Protein AF-A0A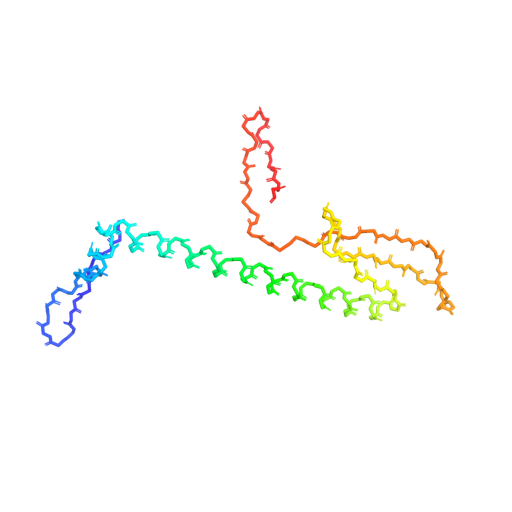450UKD0-F1 (afdb_monomer_lite)

Secondary structure (DSSP, 8-state):
----EEE-TTT--EEESS-HHHHHHHH-HHHHHHHHHHHHHHHHHHHHHHHHHHHHHHHHHHHHTT-EEEEPPTTSTT--EEEEEE-TTS-EEEEEEEE----S---EEEPTTT--EEE-

pLDDT: mean 71.82, std 12.69, range [40.16, 89.69]

Structure (mmCIF, N/CA/C/O backbone):
data_AF-A0A450UKD0-F1
#
_entry.id   AF-A0A450UKD0-F1
#
loop_
_atom_site.group_PDB
_atom_site.id
_atom_site.type_symbol
_atom_site.label_atom_id
_atom_site.label_alt_id
_atom_site.label_comp_id
_atom_site.label_asym_id
_atom_site.label_entity_id
_atom_site.label_seq_id
_atom_site.pdbx_PDB_ins_code
_atom_site.Cartn_x
_atom_site.Cartn_y
_atom_site.Cartn_z
_atom_site.occupancy
_atom_site.B_iso_or_equiv
_atom_site.auth_seq_id
_atom_site.auth_comp_id
_atom_site.auth_asym_id
_atom_site.auth_atom_id
_atom_site.pdbx_PDB_model_num
ATOM 1 N N . MET A 1 1 ? -34.046 11.803 7.432 1.00 40.16 1 MET A N 1
ATOM 2 C CA . MET A 1 1 ? -34.141 11.239 8.797 1.00 40.16 1 MET A CA 1
ATOM 3 C C . MET A 1 1 ? -34.223 9.725 8.664 1.00 40.16 1 MET A C 1
ATOM 5 O O . MET A 1 1 ? -35.070 9.262 7.914 1.00 40.16 1 MET A O 1
ATOM 9 N N . GLY A 1 2 ? -33.290 8.980 9.264 1.00 62.12 2 GLY A N 1
ATOM 10 C CA . GLY A 1 2 ? -33.238 7.512 9.175 1.00 62.12 2 GLY A CA 1
ATOM 11 C C . GLY A 1 2 ? -34.165 6.844 10.194 1.00 62.12 2 GLY A C 1
ATOM 12 O O . GLY A 1 2 ? -34.434 7.425 11.244 1.00 62.12 2 GLY A O 1
ATOM 13 N N . ARG A 1 3 ? -34.674 5.646 9.881 1.00 69.50 3 ARG A N 1
ATOM 14 C CA . ARG A 1 3 ? -35.473 4.838 10.821 1.00 69.50 3 ARG A CA 1
ATOM 15 C C . ARG A 1 3 ? -34.579 4.354 11.975 1.00 69.50 3 ARG A C 1
ATOM 17 O O . ARG A 1 3 ? -33.402 4.099 11.753 1.00 69.50 3 ARG A O 1
ATOM 24 N N . VAL A 1 4 ? -35.136 4.249 13.183 1.00 81.31 4 VAL A N 1
ATOM 25 C CA . VAL A 1 4 ? -34.398 3.936 14.434 1.00 81.31 4 VAL A CA 1
ATOM 26 C C . VAL A 1 4 ? -34.701 2.523 14.959 1.00 81.31 4 VAL A C 1
ATOM 28 O O . VAL A 1 4 ? -34.181 2.102 15.988 1.00 81.31 4 VAL A O 1
ATOM 31 N N . PHE A 1 5 ? -35.575 1.800 14.262 1.00 83.38 5 PHE A N 1
ATOM 32 C CA . PHE A 1 5 ? -36.054 0.476 14.631 1.00 83.38 5 PHE A CA 1
ATOM 33 C C . PHE A 1 5 ? -36.402 -0.325 13.373 1.00 83.38 5 PHE A C 1
ATOM 35 O O . PHE A 1 5 ? -36.690 0.252 12.315 1.00 83.38 5 PHE A O 1
ATOM 42 N N . ILE A 1 6 ? -36.414 -1.646 13.517 1.00 86.62 6 ILE A N 1
ATOM 43 C CA . ILE A 1 6 ? -36.956 -2.603 12.553 1.00 86.62 6 ILE A CA 1
ATOM 44 C C . ILE A 1 6 ? -38.137 -3.336 13.187 1.00 86.62 6 ILE A C 1
ATOM 46 O O . ILE A 1 6 ? -38.190 -3.507 14.401 1.00 86.62 6 ILE A O 1
ATOM 50 N N . THR A 1 7 ? -39.109 -3.735 12.375 1.00 85.62 7 THR A N 1
ATOM 51 C CA . THR A 1 7 ? -40.243 -4.533 12.847 1.00 85.62 7 THR A CA 1
ATOM 52 C C . THR A 1 7 ? -39.932 -6.010 12.642 1.00 85.62 7 THR A C 1
ATOM 54 O O . THR A 1 7 ? -39.512 -6.399 11.549 1.00 85.62 7 THR A O 1
ATOM 57 N N . CYS A 1 8 ? -40.114 -6.826 13.677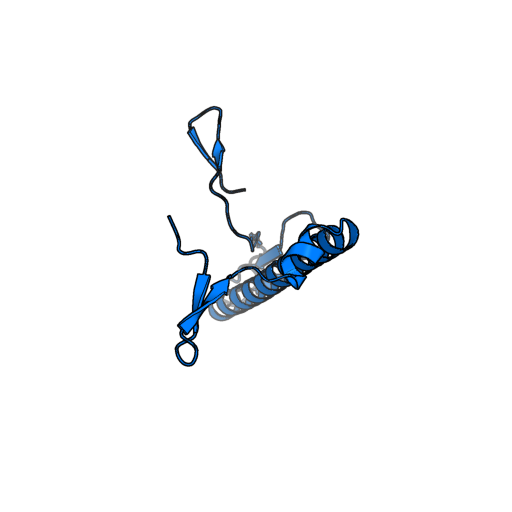 1.00 82.31 8 CYS A N 1
ATOM 58 C CA . CYS A 1 8 ? -39.986 -8.275 13.567 1.00 82.31 8 CYS A CA 1
ATOM 59 C C . CYS A 1 8 ? -41.088 -8.821 12.650 1.00 82.31 8 CYS A C 1
ATOM 61 O O . CYS A 1 8 ? -42.259 -8.536 12.867 1.00 82.31 8 CYS A O 1
ATOM 63 N N . GLN A 1 9 ? -40.735 -9.618 11.640 1.00 85.69 9 GLN A N 1
ATOM 64 C CA . GLN A 1 9 ? -41.716 -10.136 10.677 1.00 85.69 9 GLN A CA 1
ATOM 65 C C . GLN A 1 9 ? -42.615 -11.251 11.238 1.00 85.69 9 GLN A C 1
ATOM 67 O O . GLN A 1 9 ? -43.599 -11.599 10.594 1.00 85.69 9 GLN A O 1
ATOM 72 N N . GLU A 1 10 ? -42.299 -11.799 12.416 1.00 84.06 10 GLU A N 1
ATOM 73 C CA . GLU A 1 10 ? -43.082 -12.876 13.040 1.00 84.06 10 GLU A CA 1
ATOM 74 C C . GLU A 1 10 ? -44.022 -12.389 14.147 1.00 84.06 10 GLU A C 1
ATOM 76 O O . GLU A 1 10 ? -45.168 -12.825 14.211 1.00 84.06 10 GLU A O 1
ATOM 81 N N . CYS A 1 11 ? -43.559 -11.488 15.018 1.00 89.69 11 CYS A N 1
ATOM 82 C CA . CYS A 1 11 ? -44.347 -10.990 16.153 1.00 89.69 11 CYS A CA 1
ATOM 83 C C . CYS A 1 11 ? -44.797 -9.529 16.011 1.00 89.69 11 CYS A C 1
ATOM 85 O O . CYS A 1 11 ? -45.436 -9.001 16.917 1.00 89.69 11 CYS A O 1
ATOM 87 N N . ASP A 1 12 ? -44.455 -8.871 14.897 1.00 83.44 12 ASP A N 1
ATOM 88 C CA . ASP A 1 12 ? -44.773 -7.468 14.580 1.00 83.44 12 ASP A CA 1
ATOM 89 C C . ASP A 1 12 ? -44.280 -6.442 15.625 1.00 83.44 12 ASP A C 1
ATOM 91 O O . ASP A 1 12 ? -44.664 -5.269 15.649 1.00 83.44 12 ASP A O 1
ATOM 95 N N . GLU A 1 13 ? -43.374 -6.879 16.501 1.00 86.00 13 GLU A N 1
ATOM 96 C CA . GLU A 1 13 ? -42.807 -6.064 17.561 1.00 86.00 13 GLU A CA 1
ATOM 97 C C . GLU A 1 13 ? -41.700 -5.150 17.021 1.00 86.00 13 GLU A C 1
ATOM 99 O O . GLU A 1 13 ? -40.947 -5.494 16.102 1.00 86.00 13 GLU A O 1
ATOM 104 N N . LYS A 1 14 ? -41.601 -3.946 17.592 1.00 85.81 14 LYS A N 1
ATOM 105 C CA . LYS A 1 14 ? -40.588 -2.961 17.207 1.00 85.81 14 LYS A CA 1
ATOM 106 C C . LYS A 1 14 ? -39.284 -3.269 17.927 1.00 85.81 14 LYS A C 1
ATOM 108 O O . LYS A 1 14 ? -39.162 -3.014 19.121 1.00 85.81 14 LYS A O 1
ATOM 113 N N . VAL A 1 15 ? -38.298 -3.738 17.178 1.00 82.19 15 VAL A N 1
ATOM 114 C CA . VAL A 1 15 ? -36.943 -3.979 17.668 1.00 82.19 15 VAL A CA 1
ATOM 115 C C . VAL A 1 15 ? -36.112 -2.711 17.437 1.00 82.19 15 VAL A C 1
ATOM 117 O O . VAL A 1 15 ? -35.871 -2.340 16.280 1.00 82.19 15 VAL A O 1
ATOM 120 N N . PRO A 1 16 ? -35.708 -1.987 18.497 1.00 82.81 16 PRO A N 1
ATOM 121 C CA . PRO A 1 16 ? -34.847 -0.821 18.349 1.00 82.81 16 PRO A CA 1
ATOM 122 C C . PRO A 1 16 ? -33.478 -1.242 17.806 1.00 82.81 16 PRO A C 1
ATOM 124 O O . PRO A 1 16 ? -32.980 -2.318 18.119 1.00 82.81 16 PRO A O 1
ATOM 127 N N . PHE A 1 17 ? -32.851 -0.384 16.997 1.00 79.00 17 PHE A N 1
ATOM 128 C CA . PHE A 1 17 ? -31.489 -0.645 16.511 1.00 79.00 17 PHE A CA 1
ATOM 129 C C . PHE A 1 17 ? -30.417 -0.487 17.584 1.00 79.00 17 PHE A C 1
ATOM 131 O O . PHE A 1 17 ? -29.299 -0.930 17.364 1.00 79.00 17 PHE A O 1
ATOM 138 N N . ARG A 1 18 ? -30.751 0.184 18.690 1.00 75.06 18 ARG A N 1
ATOM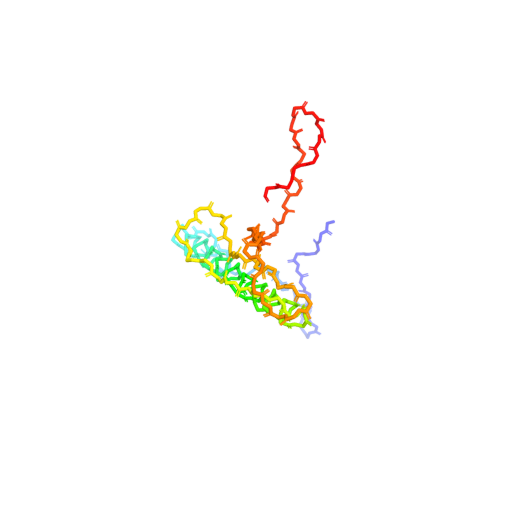 139 C CA . ARG A 1 18 ? -29.899 0.294 19.869 1.00 75.06 18 ARG A CA 1
ATOM 140 C C . ARG A 1 18 ? -30.430 -0.624 20.951 1.00 75.06 18 ARG A C 1
ATOM 142 O O . ARG A 1 18 ? -31.588 -0.468 21.340 1.00 75.06 18 ARG A O 1
ATOM 149 N N . ASP A 1 19 ? -29.600 -1.533 21.433 1.00 74.38 19 ASP A N 1
ATOM 150 C CA . ASP A 1 19 ? -29.946 -2.420 22.536 1.00 74.38 19 ASP A CA 1
ATOM 151 C C . ASP A 1 19 ? -29.448 -1.893 23.898 1.00 74.38 19 ASP A C 1
ATOM 153 O O . ASP A 1 19 ? -28.714 -0.903 24.015 1.00 74.38 19 ASP A O 1
ATOM 157 N N . PHE A 1 20 ? -29.890 -2.555 24.969 1.00 69.44 20 PHE A N 1
ATOM 158 C CA . PHE A 1 20 ? -29.524 -2.198 26.342 1.00 69.44 20 PHE A CA 1
ATOM 159 C C . PHE A 1 20 ? -28.031 -2.432 26.636 1.00 69.44 20 PHE A C 1
ATOM 161 O O . PHE A 1 20 ? -27.485 -1.843 27.572 1.00 69.44 20 PHE A O 1
ATOM 168 N N . ILE A 1 21 ? -27.365 -3.296 25.861 1.00 72.12 21 ILE A N 1
ATOM 169 C CA . ILE A 1 21 ? -25.936 -3.589 25.993 1.00 72.12 21 ILE A CA 1
ATOM 170 C C . ILE A 1 21 ? -25.143 -2.405 25.440 1.00 72.12 21 ILE A C 1
ATOM 172 O O . ILE A 1 21 ? -24.257 -1.893 26.121 1.00 72.12 21 ILE A O 1
ATOM 176 N N . GLU A 1 22 ? -25.504 -1.919 24.257 1.00 67.75 22 GLU A N 1
ATOM 177 C CA . GLU A 1 22 ? -24.931 -0.758 23.581 1.00 67.75 22 GLU A CA 1
ATOM 178 C C . GLU A 1 22 ? -25.158 0.530 24.378 1.00 67.75 22 GLU A C 1
ATOM 180 O O . GLU A 1 22 ? -24.234 1.333 24.521 1.00 67.75 22 GLU A O 1
ATOM 185 N N . GLU A 1 23 ? -26.338 0.709 24.980 1.00 70.38 23 GLU A N 1
ATOM 186 C CA . GLU A 1 23 ? -26.604 1.805 25.923 1.00 70.38 23 GLU A CA 1
ATOM 187 C C . GLU A 1 23 ? -25.679 1.764 27.141 1.00 70.38 23 GLU A C 1
ATOM 189 O O . GLU A 1 23 ? -25.128 2.788 27.558 1.00 70.38 23 GLU A O 1
ATOM 194 N N . ARG A 1 24 ? -25.470 0.572 27.703 1.00 67.06 24 ARG A N 1
ATOM 195 C CA . ARG A 1 24 ? -24.639 0.396 28.893 1.00 67.06 24 ARG A CA 1
ATOM 196 C C . ARG A 1 24 ? -23.152 0.549 28.576 1.00 67.06 24 ARG A C 1
ATOM 198 O O . ARG A 1 24 ? -22.448 1.210 29.339 1.00 67.06 24 ARG A O 1
ATOM 205 N N . LEU A 1 25 ? -22.700 0.059 27.422 1.00 64.12 25 LEU A N 1
ATOM 206 C CA . LEU A 1 25 ? -21.357 0.295 26.881 1.00 64.12 25 LEU A CA 1
ATOM 207 C C . LEU A 1 25 ? -21.099 1.776 26.588 1.00 64.12 25 LEU A C 1
ATOM 209 O O . LEU A 1 25 ? -19.987 2.261 26.794 1.00 64.12 25 LEU A O 1
ATOM 213 N N . GLU A 1 26 ? -22.112 2.519 26.139 1.00 64.81 26 GLU A N 1
ATOM 214 C CA . GLU A 1 26 ? -22.012 3.971 26.015 1.00 64.81 26 GLU A CA 1
ATOM 215 C C . GLU A 1 26 ? -21.971 4.670 27.374 1.00 64.81 26 GLU A C 1
ATOM 217 O O . GLU A 1 26 ? -21.333 5.712 27.477 1.00 64.81 26 GLU A O 1
ATOM 222 N N . SER A 1 27 ? -22.645 4.161 28.401 1.00 68.19 27 SER A N 1
ATOM 223 C CA . SER A 1 27 ? -22.661 4.792 29.727 1.00 68.19 27 SER A CA 1
ATOM 224 C C . SER A 1 27 ? -21.377 4.560 30.533 1.00 68.19 27 SER A C 1
ATOM 226 O O . SER A 1 27 ? -21.037 5.374 31.392 1.00 68.19 27 SER A O 1
ATOM 228 N N . ASP A 1 28 ? -20.641 3.485 30.234 1.00 76.19 28 ASP A N 1
ATOM 229 C CA . ASP A 1 28 ? -19.439 3.098 30.964 1.00 76.19 28 ASP A CA 1
ATOM 230 C C . ASP A 1 28 ? -18.187 3.818 30.401 1.00 76.19 28 ASP A C 1
ATOM 232 O O . ASP A 1 28 ? -17.786 3.605 29.247 1.00 76.19 28 ASP A O 1
ATOM 236 N N . PRO A 1 29 ? -17.526 4.686 31.194 1.00 72.06 29 PRO A N 1
ATOM 237 C CA . PRO A 1 29 ? -16.350 5.432 30.750 1.00 72.06 29 PRO A CA 1
ATOM 238 C C . PRO A 1 29 ? -15.143 4.532 30.439 1.00 72.06 29 PRO A C 1
ATOM 240 O O . PRO A 1 29 ? -14.300 4.908 29.617 1.00 72.06 29 PRO A O 1
ATOM 243 N N . VAL A 1 30 ? -15.053 3.349 31.052 1.00 70.94 30 VAL A N 1
ATOM 244 C CA . VAL A 1 30 ? -14.014 2.350 30.776 1.00 70.94 30 VAL A CA 1
ATOM 245 C C . VAL A 1 30 ? -14.308 1.656 29.449 1.00 70.94 30 VAL A C 1
ATOM 247 O O . VAL A 1 30 ? -13.419 1.578 28.600 1.00 70.94 30 VAL A O 1
ATOM 250 N N . ALA A 1 31 ? -15.559 1.256 29.208 1.00 70.06 31 ALA A N 1
ATOM 251 C CA . ALA A 1 31 ? -15.965 0.627 27.949 1.00 70.06 31 ALA A CA 1
ATOM 252 C C . ALA A 1 31 ? -15.782 1.566 26.740 1.00 70.06 31 ALA A C 1
ATOM 254 O O . ALA A 1 31 ? -15.249 1.153 25.708 1.00 70.06 31 ALA A O 1
ATOM 255 N N . ARG A 1 32 ? -16.094 2.865 26.880 1.00 69.69 32 ARG A N 1
ATOM 256 C CA . ARG A 1 32 ? -15.774 3.883 25.856 1.00 69.69 32 ARG A CA 1
ATOM 257 C C . ARG A 1 32 ? -14.283 3.967 25.548 1.00 69.69 32 ARG A C 1
ATOM 259 O O . ARG A 1 32 ? -13.901 4.138 24.389 1.00 69.69 32 ARG A O 1
ATOM 266 N N . LYS A 1 33 ? -13.436 3.885 26.577 1.00 76.19 33 LYS A N 1
ATOM 267 C CA . LYS A 1 33 ? -11.980 3.968 26.422 1.00 76.19 33 LYS A CA 1
ATOM 268 C C . LYS A 1 33 ? -11.434 2.733 25.707 1.00 76.19 33 LYS A C 1
ATOM 270 O O . LYS A 1 33 ? -10.622 2.898 24.802 1.00 76.19 33 LYS A O 1
ATOM 275 N N . ILE A 1 34 ? -11.935 1.545 26.048 1.00 76.31 34 ILE A N 1
ATOM 276 C CA . ILE A 1 34 ? -11.595 0.282 25.379 1.00 76.31 34 ILE A CA 1
ATOM 277 C C . ILE A 1 34 ? -12.026 0.327 23.908 1.00 76.31 34 ILE A C 1
ATOM 279 O O . ILE A 1 34 ? -11.187 0.165 23.032 1.00 76.31 34 ILE A O 1
ATOM 283 N N . LEU A 1 35 ? -13.275 0.697 23.607 1.00 75.62 35 LEU A N 1
ATOM 284 C CA . LEU A 1 35 ? -13.757 0.831 22.224 1.00 75.62 35 LEU A CA 1
ATOM 285 C C . LEU A 1 35 ? -12.965 1.859 21.405 1.00 75.62 35 LEU A C 1
ATOM 287 O O . LEU A 1 35 ? -12.727 1.674 20.211 1.00 75.62 35 LEU A O 1
ATOM 291 N N . ALA A 1 36 ? -12.573 2.978 22.018 1.00 75.12 36 ALA A N 1
ATOM 292 C CA . ALA A 1 36 ? -11.743 3.979 21.358 1.00 75.12 36 ALA A CA 1
ATOM 293 C C . ALA A 1 36 ? -10.312 3.476 21.117 1.00 75.12 36 ALA A C 1
ATOM 295 O O . ALA A 1 36 ? -9.706 3.841 20.107 1.00 75.12 36 ALA A O 1
ATOM 296 N N . MET A 1 37 ? -9.774 2.662 22.028 1.00 75.19 37 MET A N 1
ATOM 297 C CA . MET A 1 37 ? -8.482 1.999 21.869 1.00 75.19 37 MET A CA 1
ATOM 298 C C . MET A 1 37 ? -8.536 0.940 20.769 1.00 75.19 37 MET A C 1
ATOM 300 O O . MET A 1 37 ? -7.704 1.008 19.871 1.00 75.19 37 MET A O 1
ATOM 304 N N . ASP A 1 38 ? -9.546 0.072 20.752 1.00 70.75 38 ASP A N 1
ATOM 305 C CA . ASP A 1 38 ? -9.731 -0.941 19.707 1.00 70.75 38 ASP A CA 1
ATOM 306 C C . ASP A 1 38 ? -9.894 -0.294 18.336 1.00 70.75 38 ASP A C 1
ATOM 308 O O . ASP A 1 38 ? -9.159 -0.616 17.411 1.00 70.75 38 ASP A O 1
ATOM 312 N N . LYS A 1 39 ? -10.746 0.731 18.205 1.00 69.75 39 LYS A N 1
ATOM 313 C CA . LYS A 1 39 ? -10.885 1.476 16.940 1.00 69.75 39 LYS A CA 1
ATOM 314 C C . LYS A 1 39 ? -9.574 2.111 16.478 1.00 69.75 39 LYS A C 1
ATOM 316 O O . LYS A 1 39 ? -9.350 2.231 15.275 1.00 69.75 39 LYS A O 1
ATOM 321 N N . LYS A 1 40 ? -8.720 2.569 17.399 1.00 69.75 40 LYS A N 1
ATOM 322 C CA . LYS A 1 40 ? -7.386 3.087 17.056 1.00 69.75 40 LYS A CA 1
ATOM 323 C C . LYS A 1 40 ? -6.435 1.962 16.652 1.00 69.75 40 LYS A C 1
ATOM 325 O O . LYS A 1 40 ? -5.715 2.140 15.677 1.00 69.75 40 LYS A O 1
ATOM 330 N N . ALA A 1 41 ? -6.453 0.839 17.366 1.00 62.56 41 ALA A N 1
ATOM 331 C CA . ALA A 1 41 ? -5.633 -0.330 17.079 1.00 62.56 41 ALA A CA 1
ATOM 332 C C . ALA A 1 41 ? -5.989 -0.935 15.715 1.00 62.56 41 ALA A C 1
ATOM 334 O O . ALA A 1 41 ? -5.102 -1.090 14.885 1.00 62.56 41 ALA A O 1
ATOM 335 N N . THR A 1 42 ? -7.276 -1.154 15.425 1.00 65.25 42 THR A N 1
ATOM 336 C CA . THR A 1 42 ? -7.754 -1.617 14.113 1.00 65.25 42 THR A CA 1
ATOM 337 C C . THR A 1 42 ? -7.327 -0.666 12.995 1.00 65.25 42 THR A C 1
ATOM 339 O O . THR A 1 42 ? -6.742 -1.109 12.019 1.00 65.25 42 THR A O 1
ATOM 342 N N . ARG A 1 43 ? -7.493 0.656 13.162 1.00 60.00 43 ARG A N 1
ATOM 343 C CA . ARG A 1 43 ? -7.043 1.641 12.156 1.00 60.00 43 ARG A CA 1
ATOM 344 C C . ARG A 1 43 ? -5.529 1.639 11.932 1.00 60.00 43 ARG A C 1
ATOM 346 O O . ARG A 1 43 ? -5.082 1.871 10.815 1.00 60.00 43 ARG A O 1
ATOM 353 N N . ALA A 1 44 ? -4.739 1.445 12.987 1.00 59.88 44 ALA A N 1
ATOM 354 C CA . ALA A 1 44 ? -3.285 1.370 12.874 1.00 59.88 44 ALA A CA 1
ATOM 355 C C . ALA A 1 44 ? -2.847 0.083 12.159 1.00 59.88 44 ALA A C 1
ATOM 357 O O . ALA A 1 44 ? -1.971 0.140 11.298 1.00 59.88 44 ALA A O 1
ATOM 358 N N . LEU A 1 45 ? -3.499 -1.043 12.467 1.00 60.84 45 LEU A N 1
ATOM 359 C CA . LEU A 1 45 ? -3.294 -2.318 11.780 1.00 60.84 45 LEU A CA 1
ATOM 360 C C . LEU A 1 45 ? -3.683 -2.224 10.295 1.00 60.84 45 LEU A C 1
ATOM 362 O O . LEU A 1 45 ? -2.919 -2.683 9.449 1.00 60.84 45 LEU A O 1
ATOM 366 N N . ASP A 1 46 ? -4.796 -1.559 9.969 1.00 68.06 46 ASP A N 1
ATOM 367 C CA . ASP A 1 46 ? -5.235 -1.335 8.585 1.00 68.06 46 ASP A CA 1
ATOM 368 C C . ASP A 1 46 ? -4.228 -0.488 7.795 1.00 68.06 46 ASP A C 1
ATOM 370 O O . ASP A 1 46 ? -3.856 -0.843 6.678 1.00 68.06 46 ASP A O 1
ATOM 374 N N . ASN A 1 47 ? -3.734 0.613 8.371 1.00 67.06 47 ASN A N 1
ATOM 375 C CA . ASN A 1 47 ? -2.740 1.459 7.703 1.00 67.06 47 ASN A CA 1
ATOM 376 C C . ASN A 1 47 ? -1.419 0.712 7.478 1.00 67.06 47 ASN A C 1
ATOM 378 O O . ASN A 1 47 ? -0.844 0.799 6.394 1.00 67.06 47 ASN A O 1
ATOM 382 N N . GLN A 1 48 ? -0.959 -0.059 8.467 1.00 69.00 48 GLN A N 1
ATOM 383 C CA . GLN A 1 48 ? 0.244 -0.878 8.328 1.00 69.00 48 GLN A CA 1
ATOM 384 C C . GLN A 1 48 ? 0.076 -1.946 7.233 1.00 69.00 48 GLN A C 1
ATOM 386 O O . GLN A 1 48 ? 0.996 -2.166 6.444 1.00 69.00 48 GLN A O 1
ATOM 391 N N . ALA A 1 49 ? -1.091 -2.592 7.156 1.00 72.44 49 ALA A N 1
ATOM 392 C CA . ALA A 1 49 ? -1.393 -3.564 6.108 1.00 72.44 49 ALA A CA 1
ATOM 393 C C . ALA A 1 49 ? -1.424 -2.910 4.715 1.00 72.44 49 ALA A C 1
ATOM 395 O O . ALA A 1 49 ? -0.859 -3.448 3.764 1.00 72.44 49 ALA A O 1
ATOM 396 N N . LEU A 1 50 ? -2.021 -1.720 4.590 1.00 75.38 50 LEU A N 1
ATOM 397 C CA . LEU A 1 50 ? -2.042 -0.956 3.340 1.00 75.38 50 LEU A CA 1
ATOM 398 C C . LEU A 1 50 ? -0.641 -0.506 2.906 1.00 75.38 50 LEU A C 1
ATOM 400 O O . LEU A 1 50 ? -0.319 -0.593 1.724 1.00 75.38 50 LEU A O 1
ATOM 404 N N . GLU A 1 51 ? 0.206 -0.063 3.838 1.00 75.56 51 GLU A N 1
ATOM 405 C CA . GLU A 1 51 ? 1.615 0.248 3.554 1.00 75.56 51 GLU A CA 1
ATOM 406 C C . GLU A 1 51 ? 2.347 -0.980 3.008 1.00 75.56 51 GLU A C 1
ATOM 408 O O . GLU A 1 51 ? 3.051 -0.884 2.004 1.00 75.56 51 GLU A O 1
ATOM 413 N N . GLN A 1 52 ? 2.132 -2.151 3.613 1.00 76.38 52 GLN A N 1
ATOM 414 C CA . GLN A 1 52 ? 2.746 -3.399 3.166 1.00 76.38 52 GLN A CA 1
ATOM 415 C C . GLN A 1 52 ? 2.300 -3.806 1.755 1.00 76.38 52 GLN A C 1
ATOM 417 O O . GLN A 1 52 ? 3.131 -4.205 0.939 1.00 76.38 52 GLN A O 1
ATOM 422 N N . ILE A 1 53 ? 1.012 -3.656 1.437 1.00 82.56 53 ILE A N 1
ATOM 423 C CA . ILE A 1 53 ? 0.487 -3.908 0.087 1.00 82.56 53 ILE A CA 1
ATOM 424 C C . ILE A 1 53 ? 1.110 -2.937 -0.925 1.00 82.56 53 ILE A C 1
ATOM 426 O O . ILE A 1 53 ? 1.544 -3.357 -1.998 1.00 82.56 53 ILE A O 1
ATOM 430 N N . LEU A 1 54 ? 1.204 -1.649 -0.585 1.00 80.00 54 LEU A N 1
ATOM 431 C CA . LEU A 1 54 ? 1.794 -0.631 -1.458 1.00 80.00 54 LEU A CA 1
ATOM 432 C C . LEU A 1 54 ? 3.281 -0.888 -1.729 1.00 80.00 54 LEU A C 1
ATOM 434 O O . LEU A 1 54 ? 3.719 -0.739 -2.870 1.00 80.00 54 LEU A O 1
ATOM 438 N N . MET A 1 55 ? 4.046 -1.310 -0.719 1.00 81.69 55 MET A N 1
ATOM 439 C CA . MET A 1 55 ? 5.446 -1.707 -0.904 1.00 81.69 55 MET A CA 1
ATOM 440 C C . MET A 1 55 ? 5.563 -2.890 -1.871 1.00 81.69 55 MET A C 1
ATOM 442 O O . MET A 1 55 ? 6.353 -2.832 -2.813 1.00 81.69 55 MET A O 1
ATOM 446 N N . GLY A 1 56 ? 4.718 -3.915 -1.714 1.00 83.06 56 GLY A N 1
ATOM 447 C CA . GLY A 1 56 ? 4.683 -5.058 -2.631 1.00 83.06 56 GLY A CA 1
ATOM 448 C C . GLY A 1 56 ? 4.346 -4.662 -4.074 1.00 83.06 56 GLY A C 1
ATOM 449 O O . GLY A 1 56 ? 4.993 -5.121 -5.014 1.00 83.06 56 GLY A O 1
ATOM 450 N N . HIS A 1 57 ? 3.392 -3.749 -4.267 1.00 86.38 57 HIS A N 1
ATOM 451 C CA . HIS A 1 57 ? 3.064 -3.217 -5.594 1.00 86.38 57 HIS A CA 1
ATOM 452 C C . HIS A 1 57 ? 4.235 -2.453 -6.224 1.00 86.38 57 HIS A C 1
ATOM 454 O O . HIS A 1 57 ? 4.514 -2.618 -7.412 1.00 86.38 57 HIS A O 1
ATOM 460 N N . MET A 1 58 ? 4.945 -1.637 -5.442 1.00 83.69 58 MET A N 1
ATOM 461 C CA . MET A 1 58 ? 6.128 -0.920 -5.924 1.00 83.69 58 MET A CA 1
ATOM 462 C C . MET A 1 58 ? 7.241 -1.878 -6.344 1.00 83.69 58 MET A C 1
ATOM 464 O O . MET A 1 58 ? 7.846 -1.677 -7.399 1.00 83.69 58 MET A O 1
ATOM 468 N N . GLN A 1 59 ? 7.488 -2.932 -5.563 1.00 86.62 59 GLN A N 1
ATOM 469 C CA . GLN A 1 59 ? 8.444 -3.979 -5.925 1.00 86.62 59 GLN A CA 1
ATOM 470 C C . GLN A 1 59 ? 8.072 -4.663 -7.243 1.00 86.62 59 GLN A C 1
ATOM 472 O O . GLN A 1 59 ? 8.936 -4.835 -8.099 1.00 86.62 59 GLN A O 1
ATOM 477 N N . ALA A 1 60 ? 6.795 -5.007 -7.436 1.00 87.69 60 ALA A N 1
ATOM 478 C CA . ALA A 1 60 ? 6.329 -5.630 -8.672 1.00 87.69 60 ALA A CA 1
ATOM 479 C C . ALA A 1 60 ? 6.566 -4.719 -9.889 1.00 87.69 60 ALA A C 1
ATOM 481 O O . ALA A 1 60 ? 7.234 -5.125 -10.836 1.00 87.69 60 ALA A O 1
ATOM 482 N N . ILE A 1 61 ? 6.119 -3.459 -9.824 1.00 87.75 61 ILE A N 1
ATOM 483 C CA . ILE A 1 61 ? 6.264 -2.489 -10.924 1.00 87.75 61 ILE A CA 1
ATOM 484 C C . ILE A 1 61 ? 7.739 -2.226 -11.248 1.00 87.75 61 ILE A C 1
ATOM 486 O O . ILE A 1 61 ? 8.136 -2.173 -12.412 1.00 87.75 61 ILE A O 1
ATOM 490 N N . THR A 1 62 ? 8.573 -2.042 -10.225 1.00 86.38 62 THR A N 1
ATOM 491 C CA . THR A 1 62 ? 10.007 -1.790 -10.432 1.00 86.38 62 THR A CA 1
ATOM 492 C C . THR A 1 62 ? 10.729 -3.017 -10.974 1.00 86.38 62 THR A C 1
ATOM 494 O O . THR A 1 62 ? 11.576 -2.859 -11.852 1.00 86.38 62 THR A O 1
ATOM 497 N N . GLY A 1 63 ? 10.355 -4.219 -10.529 1.00 85.88 63 GLY A N 1
ATOM 498 C CA . GLY A 1 63 ? 10.834 -5.483 -11.079 1.00 85.88 63 GLY A CA 1
ATOM 499 C C . GLY A 1 63 ? 10.462 -5.661 -12.552 1.00 85.88 63 GLY A C 1
ATOM 500 O O . GLY A 1 63 ? 11.337 -5.962 -13.362 1.00 85.88 63 GLY A O 1
ATOM 501 N N . GLU A 1 64 ? 9.206 -5.394 -12.919 1.00 86.44 64 GLU A N 1
ATOM 502 C CA . GLU A 1 64 ? 8.733 -5.409 -14.313 1.00 86.44 64 GLU A CA 1
ATOM 503 C C . GLU A 1 64 ? 9.487 -4.399 -15.187 1.00 86.44 64 GLU A C 1
ATOM 505 O O . GLU A 1 64 ? 9.871 -4.706 -16.314 1.00 86.44 64 GLU A O 1
ATOM 510 N N . ALA A 1 65 ? 9.771 -3.209 -14.653 1.00 85.62 65 ALA A N 1
ATOM 511 C CA . ALA A 1 65 ? 10.549 -2.180 -15.336 1.00 85.62 65 ALA A CA 1
ATOM 512 C C . ALA A 1 65 ? 12.068 -2.465 -15.362 1.00 85.62 65 ALA A C 1
ATOM 514 O O . ALA A 1 65 ? 12.837 -1.641 -15.865 1.00 85.62 65 ALA A O 1
ATOM 515 N N . GLY A 1 66 ? 12.523 -3.584 -14.787 1.00 84.12 66 GLY A N 1
ATOM 516 C CA . GLY A 1 66 ? 13.936 -3.952 -14.679 1.00 84.12 66 GLY A CA 1
ATOM 517 C C . GLY A 1 66 ? 14.743 -3.089 -13.702 1.00 84.12 66 GLY A C 1
ATOM 518 O O . GLY A 1 66 ? 15.962 -3.229 -13.621 1.00 84.12 66 GLY A O 1
ATOM 519 N N . GLN A 1 67 ? 14.102 -2.210 -12.938 1.00 86.56 67 GLN A N 1
ATOM 520 C CA . GLN A 1 67 ? 14.739 -1.283 -12.002 1.00 86.56 67 GLN A CA 1
ATOM 521 C C . GLN A 1 67 ? 15.010 -1.955 -10.647 1.00 86.56 67 GLN A C 1
ATOM 523 O O . GLN A 1 67 ? 14.621 -3.099 -10.415 1.00 86.56 67 GLN A O 1
ATOM 528 N N . ILE A 1 68 ? 15.736 -1.283 -9.751 1.00 84.19 68 ILE A N 1
ATOM 529 C CA . ILE A 1 68 ? 15.998 -1.799 -8.399 1.00 84.19 68 ILE A CA 1
ATOM 530 C C . ILE A 1 68 ? 15.196 -0.970 -7.411 1.00 84.19 68 ILE A C 1
ATOM 532 O O . ILE A 1 68 ? 15.423 0.229 -7.296 1.00 84.19 68 ILE A O 1
ATOM 536 N N . PHE A 1 69 ? 14.307 -1.606 -6.657 1.00 84.94 69 PHE A N 1
ATOM 537 C CA . PHE A 1 69 ? 13.703 -0.992 -5.482 1.00 84.94 69 PHE A CA 1
ATOM 538 C C . PHE A 1 69 ? 14.406 -1.480 -4.219 1.00 84.94 69 PHE A C 1
ATOM 540 O O . PHE A 1 69 ? 14.619 -2.680 -4.044 1.00 84.94 69 PHE A O 1
ATOM 547 N N . ARG A 1 70 ? 14.790 -0.546 -3.350 1.00 83.31 70 ARG A N 1
ATOM 548 C CA . ARG A 1 70 ? 15.370 -0.823 -2.036 1.00 83.31 70 ARG A CA 1
ATOM 549 C C . ARG A 1 70 ? 14.469 -0.211 -0.978 1.00 83.31 70 ARG A C 1
ATOM 551 O O . ARG A 1 70 ? 14.286 1.004 -0.945 1.00 83.31 70 ARG A O 1
ATOM 558 N N . GLU A 1 71 ? 13.923 -1.053 -0.115 1.00 75.19 71 GLU A N 1
ATOM 559 C CA . GLU A 1 71 ? 13.195 -0.587 1.061 1.00 75.19 71 GLU A CA 1
ATOM 560 C C . GLU A 1 71 ? 14.169 0.095 2.021 1.00 75.19 71 GLU A C 1
ATOM 562 O O . GLU A 1 71 ? 15.235 -0.447 2.327 1.00 75.19 71 GLU A O 1
ATOM 567 N N . LEU A 1 72 ? 13.814 1.294 2.480 1.00 71.69 72 LEU A N 1
ATOM 568 C CA . LEU A 1 72 ? 14.554 1.972 3.538 1.00 71.69 72 LEU A CA 1
ATOM 569 C C . LEU A 1 72 ? 13.939 1.617 4.892 1.00 71.69 72 LEU A C 1
ATOM 571 O O . LEU A 1 72 ? 12.733 1.407 5.025 1.00 71.69 72 LEU A O 1
ATOM 575 N N . THR A 1 73 ? 14.779 1.520 5.920 1.00 56.81 73 THR A N 1
ATOM 576 C CA . THR A 1 73 ? 14.323 1.212 7.276 1.00 56.81 73 THR A CA 1
ATOM 577 C C . THR A 1 73 ? 13.388 2.301 7.798 1.00 56.81 73 THR A C 1
ATOM 579 O O . THR A 1 73 ? 13.723 3.481 7.740 1.00 56.81 73 THR A O 1
ATOM 582 N N . LYS A 1 74 ? 12.266 1.886 8.405 1.00 55.94 74 LYS A N 1
ATOM 583 C CA . LYS A 1 74 ? 11.156 2.704 8.953 1.00 55.94 74 LYS A CA 1
ATOM 584 C C . LYS A 1 74 ? 11.524 3.817 9.962 1.00 55.94 74 LYS A C 1
ATOM 586 O O . LYS 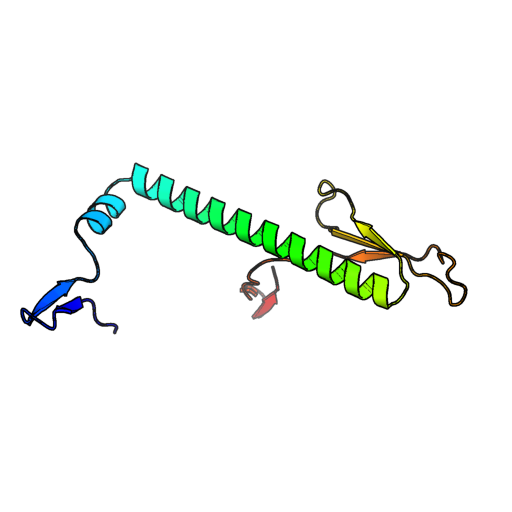A 1 74 ? 10.629 4.445 10.520 1.00 55.94 74 LYS A O 1
ATOM 591 N N . PHE A 1 75 ? 12.805 4.035 10.254 1.00 49.00 75 PHE A N 1
ATOM 592 C CA . PHE A 1 75 ? 13.289 5.017 11.228 1.00 49.00 75 PHE A CA 1
ATOM 593 C C . PHE A 1 75 ? 13.553 6.409 10.632 1.00 49.00 75 PHE A C 1
ATOM 595 O O . PHE A 1 75 ? 13.589 7.380 11.388 1.00 49.00 75 PHE A O 1
ATOM 602 N N . ASP A 1 76 ? 13.675 6.536 9.307 1.00 46.72 76 ASP A N 1
ATOM 603 C CA . ASP A 1 76 ? 13.801 7.837 8.650 1.00 46.72 76 ASP A CA 1
ATOM 604 C C . ASP A 1 76 ? 12.412 8.426 8.394 1.00 46.72 76 ASP A C 1
ATOM 606 O O . ASP A 1 76 ? 11.589 7.847 7.687 1.00 46.72 76 ASP A O 1
ATOM 610 N N . TYR A 1 77 ? 12.125 9.578 9.007 1.00 48.09 77 TYR A N 1
ATOM 611 C CA . TYR A 1 77 ? 10.817 10.237 8.994 1.00 48.09 77 TYR A CA 1
ATOM 612 C C . TYR A 1 77 ? 10.335 10.573 7.562 1.00 48.09 77 TYR A C 1
ATOM 614 O O . TYR A 1 77 ? 10.482 11.689 7.054 1.00 48.09 77 TYR A O 1
ATOM 622 N N . GLY A 1 78 ? 9.678 9.596 6.933 1.00 55.62 78 GLY A N 1
ATOM 623 C CA . GLY A 1 78 ? 8.892 9.714 5.711 1.00 55.62 78 GLY A CA 1
ATOM 624 C C . GLY A 1 78 ? 9.624 9.414 4.398 1.00 55.62 78 GLY A C 1
ATOM 625 O O . GLY A 1 78 ? 9.377 10.093 3.406 1.00 55.62 78 GLY A O 1
ATOM 626 N N . ILE A 1 79 ? 10.514 8.436 4.324 1.00 59.00 79 ILE A N 1
ATOM 627 C CA . ILE A 1 79 ? 10.874 7.857 3.020 1.00 59.00 79 ILE A CA 1
ATOM 628 C C . ILE A 1 79 ? 10.675 6.352 3.130 1.00 59.00 79 ILE A C 1
ATOM 630 O O . ILE A 1 79 ? 11.292 5.715 3.973 1.00 59.00 79 ILE A O 1
ATOM 634 N N . ASP A 1 80 ? 9.795 5.809 2.293 1.00 68.25 80 ASP A N 1
ATOM 635 C CA . ASP A 1 80 ? 9.373 4.407 2.360 1.00 68.25 80 ASP A CA 1
ATOM 636 C C . ASP A 1 80 ? 10.252 3.506 1.476 1.00 68.25 80 ASP A C 1
ATOM 638 O O . ASP A 1 80 ? 10.362 2.306 1.711 1.00 68.25 80 ASP A O 1
ATOM 642 N N . GLY A 1 81 ? 10.949 4.074 0.485 1.00 76.44 81 GLY A N 1
ATOM 643 C CA . GLY A 1 81 ? 11.960 3.348 -0.284 1.00 76.44 81 GLY A CA 1
ATOM 644 C C . GLY A 1 81 ? 12.687 4.185 -1.333 1.00 76.44 81 GLY A C 1
ATOM 645 O O . GLY A 1 81 ? 12.349 5.342 -1.591 1.00 76.44 81 GLY A O 1
ATOM 646 N N . GLU A 1 82 ? 13.696 3.580 -1.951 1.00 82.50 82 GLU A N 1
ATOM 647 C CA . GLU A 1 82 ? 14.491 4.138 -3.046 1.00 82.50 82 GLU A CA 1
ATOM 648 C C . GLU A 1 82 ? 14.316 3.303 -4.313 1.00 82.50 82 GLU A C 1
ATOM 650 O O . GLU A 1 82 ? 14.463 2.084 -4.283 1.00 82.50 82 GLU A O 1
ATOM 655 N N . VAL A 1 83 ? 14.070 3.960 -5.445 1.00 83.62 83 VAL A N 1
ATOM 656 C CA . VAL A 1 83 ? 14.176 3.338 -6.770 1.00 83.62 83 VAL A CA 1
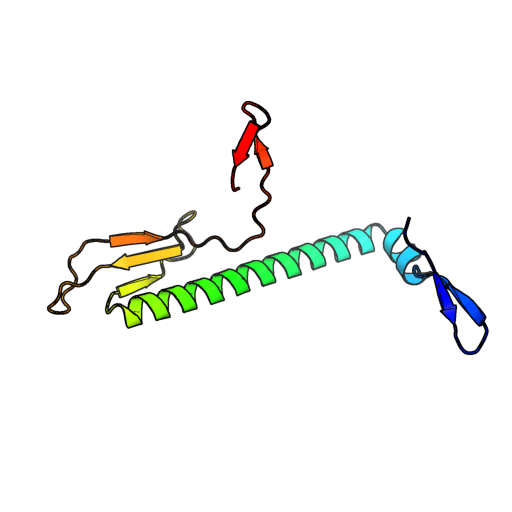ATOM 657 C C . VAL A 1 83 ? 15.502 3.760 -7.387 1.00 83.62 83 VAL A C 1
ATOM 659 O O . VAL A 1 83 ? 15.716 4.943 -7.646 1.00 83.62 83 VAL A O 1
ATOM 662 N N . GLU A 1 84 ? 16.390 2.804 -7.621 1.00 85.56 84 GLU A N 1
ATOM 663 C CA . GLU A 1 84 ? 17.638 2.981 -8.353 1.00 85.56 84 GLU A CA 1
ATOM 664 C C . GLU A 1 84 ? 17.447 2.561 -9.810 1.00 85.56 84 GLU A C 1
ATOM 666 O O . GLU A 1 84 ? 17.036 1.433 -10.108 1.00 85.56 84 GLU A O 1
ATOM 671 N N . PHE A 1 85 ? 17.759 3.485 -10.720 1.00 85.38 85 PHE A N 1
ATOM 672 C CA . PHE A 1 85 ? 17.613 3.224 -12.142 1.00 85.38 85 PHE A CA 1
ATOM 673 C C . PHE A 1 85 ? 18.755 2.370 -12.676 1.00 85.38 85 PHE A C 1
ATOM 675 O O . PHE A 1 85 ? 19.923 2.650 -12.394 1.00 85.38 85 PHE A O 1
ATOM 682 N N . LYS A 1 86 ? 18.427 1.393 -13.511 1.00 85.31 86 LYS A N 1
ATOM 683 C CA . LYS A 1 86 ? 19.360 0.674 -14.366 1.00 85.31 86 LYS A CA 1
ATOM 684 C C . LYS A 1 86 ? 19.406 1.291 -15.762 1.00 85.31 86 LYS A C 1
ATOM 686 O O . LYS A 1 86 ? 18.410 1.829 -16.244 1.00 85.31 86 LYS A O 1
ATOM 691 N N . ASP A 1 87 ? 20.565 1.210 -16.398 1.00 80.81 87 ASP A N 1
ATOM 692 C CA . ASP A 1 87 ? 20.715 1.485 -17.825 1.00 80.81 87 ASP A CA 1
ATOM 693 C C . ASP A 1 87 ? 20.191 0.318 -18.689 1.00 80.81 87 ASP A C 1
ATOM 695 O O . ASP A 1 87 ? 19.783 -0.731 -18.182 1.00 80.81 87 ASP A O 1
ATOM 699 N N . ASN A 1 88 ? 20.205 0.497 -20.014 1.00 80.19 88 ASN A N 1
ATOM 700 C CA . ASN A 1 88 ? 19.752 -0.516 -20.979 1.00 80.19 88 ASN A CA 1
ATOM 701 C C . ASN A 1 88 ? 20.592 -1.808 -20.952 1.00 80.19 88 ASN A C 1
ATOM 703 O O . ASN A 1 88 ? 20.202 -2.810 -21.544 1.00 80.19 88 ASN A O 1
ATOM 707 N N . GLU A 1 89 ? 21.742 -1.786 -20.279 1.00 80.25 89 GLU A N 1
ATOM 708 C CA . GLU A 1 89 ? 22.663 -2.911 -20.121 1.00 80.25 89 GLU A CA 1
ATOM 709 C C . GLU A 1 89 ? 22.468 -3.600 -18.757 1.00 80.25 89 GLU A C 1
ATOM 711 O O . GLU A 1 89 ? 23.201 -4.526 -18.410 1.00 80.25 89 GLU A O 1
ATOM 716 N N . GLY A 1 90 ? 21.469 -3.166 -17.977 1.00 74.75 90 GLY A N 1
ATOM 717 C CA . GLY A 1 90 ? 21.146 -3.717 -16.668 1.00 74.75 90 GLY A CA 1
ATOM 718 C C . GLY A 1 90 ? 22.130 -3.310 -15.571 1.00 74.75 90 GLY A C 1
ATOM 719 O O . GLY A 1 90 ? 22.142 -3.932 -14.505 1.00 74.75 90 GLY A O 1
ATOM 720 N N . ARG A 1 91 ? 22.953 -2.279 -15.785 1.00 83.50 91 ARG A N 1
ATOM 721 C CA . ARG A 1 91 ? 23.869 -1.764 -14.765 1.00 83.50 91 ARG A CA 1
ATOM 722 C C . ARG A 1 91 ? 23.194 -0.650 -13.968 1.00 83.50 91 ARG A C 1
ATOM 724 O O . ARG A 1 91 ? 22.505 0.188 -14.547 1.00 83.50 91 ARG A O 1
ATOM 731 N N . PRO A 1 92 ? 23.381 -0.608 -12.641 1.00 81.75 92 PRO A N 1
ATOM 732 C CA . PRO A 1 92 ? 22.873 0.484 -11.824 1.00 81.75 92 PRO A CA 1
ATOM 733 C C . PRO A 1 92 ? 23.521 1.808 -12.251 1.00 81.75 92 PRO A C 1
ATOM 735 O O . PRO A 1 92 ? 24.739 1.959 -12.227 1.00 81.75 92 PRO A O 1
ATOM 738 N N . SER A 1 93 ? 22.694 2.782 -12.622 1.00 78.94 93 SER A N 1
ATOM 739 C CA . SER A 1 93 ? 23.121 4.115 -13.070 1.00 78.94 93 SER A CA 1
ATOM 740 C C . SER A 1 93 ? 23.565 5.035 -11.923 1.00 78.94 93 SER A C 1
ATOM 742 O O . SER A 1 93 ? 24.003 6.159 -12.167 1.00 78.94 93 SER A O 1
ATOM 744 N N . GLY A 1 94 ? 23.382 4.610 -10.666 1.00 77.75 94 GLY A N 1
ATOM 745 C CA . GLY A 1 94 ? 23.623 5.422 -9.469 1.00 77.75 94 GLY A CA 1
ATOM 746 C C . GLY A 1 94 ? 22.611 6.557 -9.255 1.00 77.75 94 GLY A C 1
ATOM 747 O O . GLY A 1 94 ? 22.678 7.252 -8.242 1.00 77.75 94 GLY A O 1
ATOM 748 N N . ARG A 1 95 ? 21.653 6.753 -10.172 1.00 81.31 95 ARG A N 1
ATOM 749 C CA . ARG A 1 95 ? 20.556 7.716 -10.018 1.00 81.31 95 ARG A CA 1
ATOM 750 C C . ARG A 1 95 ? 19.421 7.081 -9.231 1.00 81.31 95 ARG A C 1
ATOM 752 O O . ARG A 1 95 ? 18.906 6.033 -9.620 1.00 81.31 95 ARG A O 1
ATOM 759 N N . LYS A 1 96 ? 19.016 7.748 -8.151 1.00 84.38 96 LYS A N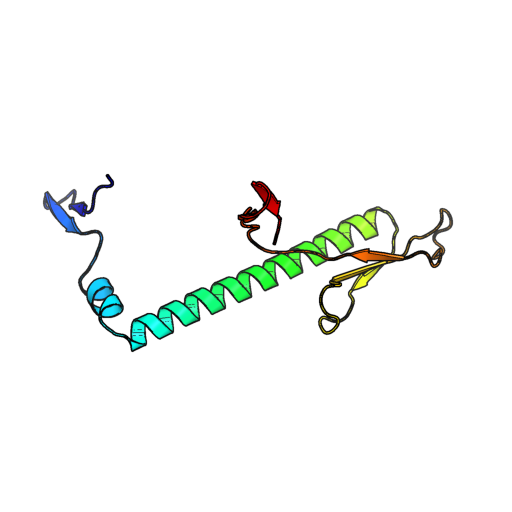 1
ATOM 760 C CA . LYS A 1 96 ? 17.985 7.265 -7.236 1.00 84.38 96 LYS A CA 1
ATOM 761 C C . LYS A 1 96 ? 16.842 8.257 -7.099 1.00 84.38 96 LYS A C 1
ATOM 763 O O . LYS A 1 96 ? 17.067 9.465 -7.084 1.00 84.38 96 LYS A O 1
ATOM 768 N N . ILE A 1 97 ? 15.629 7.738 -6.958 1.00 82.50 97 ILE A N 1
ATOM 769 C CA . ILE A 1 97 ? 14.456 8.506 -6.538 1.00 82.50 97 ILE A CA 1
ATOM 770 C C . ILE A 1 97 ? 13.999 7.977 -5.188 1.00 82.50 97 ILE A C 1
ATOM 772 O O . ILE A 1 97 ? 13.783 6.778 -5.027 1.00 82.50 97 ILE A O 1
ATOM 776 N N . HIS A 1 98 ? 13.815 8.888 -4.238 1.00 78.81 98 HIS A N 1
ATOM 777 C CA . HIS A 1 98 ? 13.206 8.585 -2.950 1.00 78.81 98 HIS A CA 1
ATOM 778 C C . HIS A 1 98 ? 11.686 8.655 -3.078 1.00 78.81 98 HIS A C 1
ATOM 780 O O . HIS A 1 98 ? 11.140 9.658 -3.545 1.00 78.81 98 HIS A O 1
ATOM 786 N N . VAL A 1 99 ? 11.002 7.597 -2.655 1.00 74.88 99 VAL A N 1
ATOM 787 C CA . VAL A 1 99 ? 9.547 7.486 -2.730 1.00 74.88 99 VAL A CA 1
ATOM 788 C C . VAL A 1 99 ? 8.966 7.495 -1.323 1.00 74.88 99 VAL A C 1
ATOM 790 O O . VAL A 1 99 ? 9.425 6.777 -0.436 1.00 74.88 99 VAL A O 1
ATOM 793 N N . ARG A 1 100 ? 7.930 8.318 -1.134 1.00 75.50 100 ARG A N 1
ATOM 794 C CA . ARG A 1 100 ? 7.062 8.285 0.044 1.00 75.50 100 ARG A CA 1
ATOM 795 C C . ARG A 1 100 ? 5.720 7.684 -0.360 1.00 75.50 100 ARG A C 1
ATOM 797 O O . ARG A 1 100 ? 4.977 8.294 -1.130 1.00 75.50 100 ARG A O 1
ATOM 804 N N . LEU A 1 101 ? 5.422 6.502 0.153 1.00 71.19 101 LEU A N 1
ATOM 805 C CA . LEU A 1 101 ? 4.149 5.817 0.032 1.00 71.19 101 LEU A CA 1
ATOM 806 C C . LEU A 1 101 ? 3.250 6.291 1.169 1.00 71.19 101 LEU A C 1
ATOM 808 O O . LEU A 1 101 ? 3.536 6.111 2.344 1.00 71.19 101 LEU A O 1
ATOM 812 N N . LYS A 1 102 ? 2.136 6.927 0.820 1.00 69.81 102 LYS A N 1
ATOM 813 C CA . LYS A 1 102 ? 1.125 7.296 1.808 1.00 69.81 102 LYS A CA 1
ATOM 814 C C . LYS A 1 102 ? -0.019 6.299 1.748 1.00 69.81 102 LYS A C 1
ATOM 816 O O . LYS A 1 102 ? -0.730 6.241 0.748 1.00 69.81 102 LYS A O 1
ATOM 821 N N . SER A 1 103 ? -0.215 5.575 2.842 1.00 61.78 103 SER A N 1
ATOM 822 C CA . SER A 1 103 ? -1.405 4.773 3.093 1.00 61.78 103 SER A CA 1
ATOM 823 C C . SER A 1 103 ? -2.263 5.520 4.126 1.00 61.78 103 SER A C 1
ATOM 825 O O . SER A 1 103 ? -1.838 5.820 5.241 1.00 61.78 103 SER A O 1
ATOM 827 N N . GLY A 1 104 ? -3.447 5.968 3.712 1.00 55.47 104 GLY A N 1
ATOM 828 C CA . GLY A 1 104 ? -4.351 6.699 4.593 1.00 55.47 104 GLY A CA 1
ATOM 829 C C . GLY A 1 104 ? -5.478 7.412 3.855 1.00 55.47 104 GLY A C 1
ATOM 830 O O . GLY A 1 104 ? -5.334 7.844 2.712 1.00 55.47 104 GLY A O 1
ATOM 831 N N . ASN A 1 105 ? -6.616 7.566 4.537 1.00 46.50 105 ASN A N 1
ATOM 832 C CA . ASN A 1 105 ? -7.722 8.396 4.067 1.00 46.50 105 ASN A CA 1
ATOM 833 C C . ASN A 1 105 ? -7.282 9.865 4.035 1.00 46.50 105 ASN A C 1
ATOM 835 O O . ASN A 1 105 ? -7.255 10.539 5.067 1.00 46.50 105 ASN A O 1
ATOM 839 N N . PHE A 1 106 ? -6.954 10.370 2.845 1.00 42.41 106 PHE A N 1
ATOM 840 C CA . PHE A 1 106 ? -6.716 11.789 2.622 1.00 42.41 106 PHE A CA 1
ATOM 841 C C . PHE A 1 106 ? -8.007 12.567 2.875 1.00 42.41 106 PHE A C 1
ATOM 843 O O . PHE A 1 106 ? -8.886 12.668 2.018 1.00 42.41 106 PHE A O 1
ATOM 850 N N . TYR A 1 107 ? -8.131 13.168 4.053 1.00 46.34 107 TYR A N 1
ATOM 851 C CA . TYR A 1 107 ? -9.144 14.192 4.253 1.00 46.34 107 TYR A CA 1
ATOM 852 C C . TYR A 1 107 ? -8.672 15.442 3.513 1.00 46.34 107 TYR A C 1
ATOM 854 O O . TYR A 1 107 ? -7.749 16.124 3.960 1.00 46.34 107 TYR A O 1
ATOM 862 N N . LEU A 1 108 ? -9.306 15.758 2.381 1.00 43.66 108 LEU A N 1
ATOM 863 C CA . LEU A 1 108 ? -9.173 17.067 1.743 1.00 43.66 108 LEU A CA 1
ATOM 864 C C . LEU A 1 108 ? -9.662 18.129 2.731 1.00 43.66 108 LEU A C 1
ATOM 866 O O . LEU A 1 108 ? -10.851 18.449 2.784 1.00 43.66 108 LEU A O 1
ATOM 870 N N . ARG A 1 109 ? -8.758 18.702 3.528 1.00 49.72 109 ARG A N 1
ATOM 871 C CA . ARG A 1 109 ? -9.096 19.900 4.290 1.00 49.72 109 ARG A CA 1
ATOM 872 C C . ARG A 1 109 ? -8.943 21.112 3.387 1.00 49.72 109 ARG A C 1
ATOM 874 O O . ARG A 1 109 ? -7.896 21.347 2.782 1.00 49.72 109 ARG A O 1
ATOM 881 N N . ARG A 1 110 ? -10.005 21.920 3.333 1.00 51.34 110 ARG A N 1
ATOM 882 C CA . ARG A 1 110 ? -9.914 23.297 2.843 1.00 51.34 110 ARG A CA 1
ATOM 883 C C . ARG A 1 110 ? -8.983 24.065 3.774 1.00 51.34 110 ARG A C 1
ATOM 885 O O . ARG A 1 110 ? -9.238 24.165 4.976 1.00 51.34 110 ARG A O 1
ATOM 892 N N . ARG A 1 111 ? -7.903 24.604 3.217 1.00 56.78 111 ARG A N 1
ATOM 893 C CA . ARG A 1 111 ? -7.004 25.520 3.913 1.00 56.78 111 ARG A CA 1
ATOM 894 C C . ARG A 1 111 ? -7.816 26.777 4.250 1.00 56.78 111 ARG A C 1
ATOM 896 O O . ARG A 1 111 ? -8.287 27.458 3.345 1.00 56.78 111 ARG A O 1
ATOM 903 N N . LYS A 1 112 ? -8.008 27.069 5.544 1.00 56.09 112 LYS A N 1
ATOM 904 C CA . LYS A 1 112 ? -8.851 28.190 6.022 1.00 56.09 112 LYS A CA 1
ATOM 905 C C . LYS A 1 112 ? -8.401 29.568 5.518 1.00 56.09 112 LYS A C 1
ATOM 907 O O . LYS A 1 112 ? -9.214 30.479 5.506 1.00 56.09 112 LYS A O 1
ATOM 912 N N . LYS A 1 113 ? -7.128 29.709 5.139 1.00 65.19 113 LYS A N 1
ATOM 913 C CA . LYS A 1 113 ? -6.533 30.985 4.730 1.00 65.19 113 LYS A CA 1
ATOM 914 C C . LYS A 1 113 ? -6.848 31.346 3.274 1.00 65.19 113 LYS A C 1
ATOM 916 O O . LYS A 1 113 ? -7.284 32.457 3.018 1.00 65.19 113 LYS A O 1
ATOM 921 N N . ASP A 1 114 ? -6.720 30.377 2.360 1.00 65.50 114 ASP A N 1
ATOM 922 C CA . ASP A 1 114 ? -6.703 30.663 0.914 1.00 65.50 114 ASP A CA 1
ATOM 923 C C . ASP A 1 114 ? -7.671 29.777 0.104 1.00 65.50 114 ASP A C 1
ATOM 925 O O . ASP A 1 114 ? -7.615 29.736 -1.121 1.00 65.50 114 ASP A O 1
ATOM 929 N N . GLY A 1 115 ? -8.521 28.974 0.759 1.00 56.16 115 GLY A N 1
ATOM 930 C CA . GLY A 1 115 ? -9.500 28.101 0.090 1.00 56.16 115 GLY A CA 1
ATOM 931 C C . GLY A 1 115 ? -8.911 26.917 -0.695 1.00 56.16 115 GLY A C 1
ATOM 932 O O . GLY A 1 115 ? -9.658 26.019 -1.094 1.00 56.16 115 GLY A O 1
ATOM 933 N N . GLY A 1 116 ? -7.587 26.868 -0.870 1.00 55.59 116 GLY A N 1
ATOM 934 C CA . GLY A 1 116 ? -6.867 25.767 -1.506 1.00 55.59 116 GLY A CA 1
ATOM 935 C C . GLY A 1 116 ? -7.053 24.440 -0.767 1.00 55.59 116 GLY A C 1
ATOM 936 O O . GLY A 1 116 ? -7.179 24.393 0.460 1.00 55.59 116 GLY A O 1
ATOM 937 N N . ARG A 1 117 ? -7.089 23.338 -1.517 1.00 44.66 117 ARG A N 1
ATOM 938 C CA . ARG A 1 117 ? -7.192 21.986 -0.956 1.00 44.66 117 ARG A CA 1
ATOM 939 C C . ARG A 1 117 ? -5.795 21.475 -0.610 1.00 44.66 117 ARG A C 1
ATOM 941 O O . ARG A 1 117 ? -4.914 21.495 -1.462 1.00 44.66 117 ARG A O 1
ATOM 948 N N . CYS A 1 118 ? -5.597 21.026 0.627 1.00 47.62 118 CYS A N 1
ATOM 949 C CA . CYS A 1 118 ? -4.366 20.353 1.036 1.00 47.62 118 CYS A CA 1
ATOM 950 C C . CYS A 1 118 ? -4.632 18.870 1.256 1.00 47.62 118 CYS A C 1
ATOM 952 O O . CYS A 1 118 ? -5.598 18.513 1.931 1.00 47.62 118 CYS A O 1
ATOM 954 N N . LEU A 1 119 ? -3.743 18.037 0.724 1.00 50.16 119 LEU A N 1
ATOM 955 C CA . LEU A 1 119 ? -3.621 16.640 1.111 1.00 50.16 119 LEU A CA 1
ATOM 956 C C . LEU A 1 119 ? -2.710 16.598 2.343 1.00 50.16 119 LEU A C 1
ATOM 958 O O . LEU A 1 119 ? -1.530 16.936 2.243 1.00 50.16 119 LEU A O 1
ATOM 962 N N . THR A 1 120 ? -3.272 16.261 3.502 1.00 51.75 120 THR A N 1
ATOM 963 C CA . THR A 1 120 ? -2.488 15.857 4.685 1.00 51.75 120 THR A CA 1
ATOM 964 C C . THR A 1 120 ? -2.149 14.388 4.578 1.00 51.75 120 THR A C 1
ATOM 966 O O . THR A 1 120 ? -3.096 13.614 4.337 1.00 51.75 120 THR A O 1
#

InterPro domains:
  IPR025375 Domain of unknown function DUF4365 [PF14280] (59-115)

Foldseek 3Di:
DDDQWDADPPPRDTHGPDDPVNVVCVVDPVSVVVVVVVVVVVVVVQQVVQLVVVVVVVCVVCVVVLWDKDADDPPPPFFGTKIFDADPVSHGPRDIDTDGDGRDDQDQDQDPPPRDTDGD

Sequence (120 aa):
MGRVFITCQECDEKVPFRDFIEERLESDPVARKILAMDKKATRALDNQALEQILMGHMQAITGEAGQIFRELTKFDYGIDGEVEFKDNEGRPSGRKIHVRLKSGNFYLRRRKKDGGRCLT

Organism: NCBI:txid2126337

Radius of gyration: 24.4 Å; chains: 1; bounding box: 69×44×52 Å